Protein AF-A0A822EXB6-F1 (afdb_monomer_lite)

Secondary structure (DSSP, 8-state):
---SS--TTT----S-TT-SS-PPTT-TT-EEEEEETTEEEEEEE---

pLDDT: mean 87.71, std 12.23, range [42.75, 98.31]

Structure (mmCIF, N/CA/C/O backbone):
data_AF-A0A822EXB6-F1
#
_entry.id   AF-A0A822EXB6-F1
#
loop_
_atom_site.group_PDB
_atom_site.id
_atom_site.type_symbol
_atom_site.label_atom_id
_atom_site.label_alt_id
_atom_site.label_comp_id
_atom_site.label_asym_id
_atom_site.label_entity_id
_atom_site.label_seq_id
_atom_site.pdbx_PDB_ins_code
_atom_site.Cartn_x
_atom_site.Cartn_y
_atom_site.Cartn_z
_atom_site.occupancy
_atom_site.B_iso_or_equiv
_atom_site.auth_seq_id
_atom_site.auth_comp_id
_atom_site.auth_asym_id
_atom_site.auth_atom_id
_atom_site.pdbx_PDB_model_num
ATOM 1 N N . GLN A 1 1 ? 25.268 -5.216 1.673 1.00 42.75 1 GLN A N 1
ATOM 2 C CA . GLN A 1 1 ? 23.900 -5.750 1.832 1.00 42.75 1 GLN A CA 1
ATOM 3 C C . GLN A 1 1 ? 23.222 -4.890 2.885 1.00 42.75 1 GLN A C 1
ATOM 5 O O . GLN A 1 1 ? 23.840 -4.669 3.917 1.00 42.75 1 GLN A O 1
ATOM 10 N N . ALA A 1 2 ? 22.053 -4.316 2.592 1.00 50.78 2 ALA A N 1
ATOM 11 C CA . ALA A 1 2 ? 21.407 -3.225 3.341 1.00 50.78 2 ALA A CA 1
ATOM 12 C C . ALA A 1 2 ? 20.816 -3.648 4.708 1.00 50.78 2 ALA A C 1
ATOM 14 O O . ALA A 1 2 ? 19.711 -3.268 5.070 1.00 50.78 2 ALA A O 1
ATOM 15 N N . SER A 1 3 ? 21.545 -4.471 5.461 1.00 59.06 3 SER A N 1
ATOM 16 C CA . SER A 1 3 ? 21.108 -5.051 6.732 1.00 59.06 3 SER A CA 1
ATOM 17 C C . SER A 1 3 ? 21.527 -4.230 7.957 1.00 59.06 3 SER A C 1
ATOM 19 O O . SER A 1 3 ? 21.219 -4.641 9.070 1.00 59.06 3 SER A O 1
ATOM 21 N N . GLU A 1 4 ? 22.227 -3.101 7.798 1.00 60.28 4 GLU A N 1
ATOM 22 C CA . GLU A 1 4 ? 22.814 -2.390 8.947 1.00 60.28 4 GLU A CA 1
ATOM 23 C C . GLU A 1 4 ? 22.122 -1.063 9.321 1.00 60.28 4 GLU A C 1
ATOM 25 O O . GLU A 1 4 ? 22.504 -0.447 10.306 1.00 60.28 4 GLU A O 1
ATOM 30 N N . ILE A 1 5 ? 21.066 -0.620 8.613 1.00 69.69 5 ILE A N 1
ATOM 31 C CA . ILE A 1 5 ? 20.349 0.637 8.957 1.00 69.69 5 ILE A CA 1
ATOM 32 C C . ILE A 1 5 ? 18.818 0.544 8.782 1.00 69.69 5 ILE A C 1
ATOM 34 O O . ILE A 1 5 ? 18.143 1.546 8.557 1.00 69.69 5 ILE A O 1
ATOM 38 N N . VAL A 1 6 ? 18.231 -0.649 8.900 1.00 79.62 6 VAL A N 1
ATOM 39 C CA . VAL A 1 6 ? 16.771 -0.770 9.050 1.00 79.62 6 VAL A CA 1
ATOM 40 C C . VAL A 1 6 ? 16.471 -0.919 10.532 1.00 79.62 6 VAL A C 1
ATOM 42 O O . VAL A 1 6 ? 16.830 -1.927 11.136 1.00 79.62 6 VAL A O 1
ATOM 45 N N . ASN A 1 7 ? 15.837 0.089 11.133 1.00 88.38 7 ASN A N 1
ATOM 46 C CA . ASN A 1 7 ? 15.321 -0.016 12.495 1.00 88.38 7 ASN A CA 1
ATOM 47 C C . ASN A 1 7 ? 13.840 -0.427 12.426 1.00 88.38 7 ASN A C 1
ATOM 49 O O . ASN A 1 7 ? 12.985 0.442 12.235 1.00 88.38 7 ASN A O 1
ATOM 53 N N . PRO A 1 8 ? 13.512 -1.724 12.589 1.00 86.69 8 PRO A N 1
ATOM 54 C CA . PRO A 1 8 ? 12.150 -2.228 12.408 1.00 86.69 8 PRO A CA 1
ATOM 55 C C . PRO A 1 8 ? 11.173 -1.708 13.468 1.00 86.69 8 PRO A C 1
ATOM 57 O O . PRO A 1 8 ? 9.965 -1.825 13.297 1.00 86.69 8 PRO A O 1
ATOM 60 N N . SER A 1 9 ? 11.673 -1.116 14.557 1.00 91.94 9 SER A N 1
ATOM 61 C CA . SER A 1 9 ? 10.831 -0.493 15.579 1.00 91.94 9 SER A CA 1
ATOM 62 C 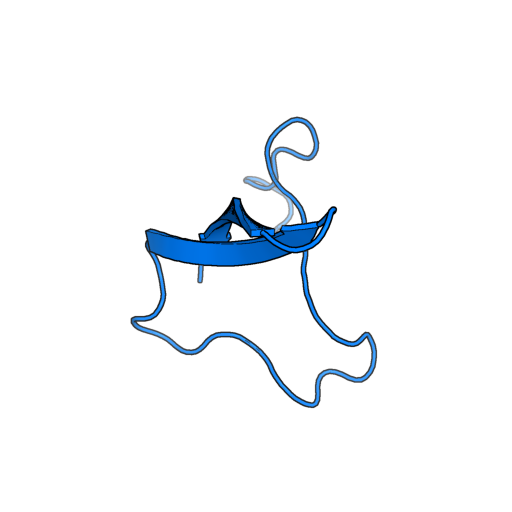C . SER A 1 9 ? 10.256 0.853 15.129 1.00 91.94 9 SER A C 1
ATOM 64 O O . SER A 1 9 ? 9.298 1.325 15.737 1.00 91.94 9 SER A O 1
ATOM 66 N N . VAL A 1 10 ? 10.846 1.500 14.113 1.00 92.06 10 VAL A N 1
ATOM 67 C CA . VAL A 1 10 ?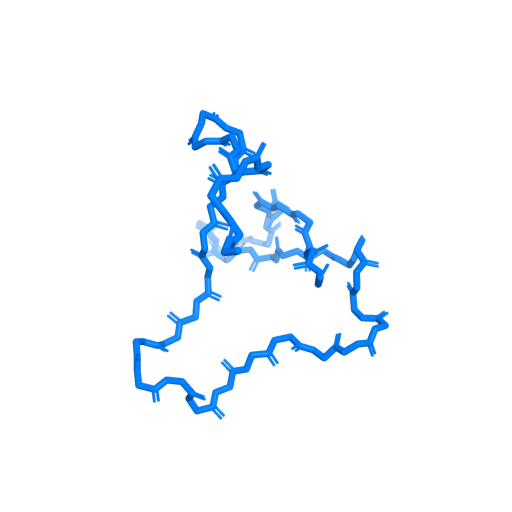 10.464 2.859 13.669 1.00 92.06 10 VAL A CA 1
ATOM 68 C C . VAL A 1 10 ? 10.351 3.018 12.148 1.00 92.06 10 VAL A C 1
ATOM 70 O O . VAL A 1 10 ? 10.014 4.099 11.675 1.00 92.06 10 VAL A O 1
ATOM 73 N N . GLN A 1 11 ? 10.629 1.968 11.375 1.00 93.31 11 GLN A N 1
ATOM 74 C CA . GLN A 1 11 ?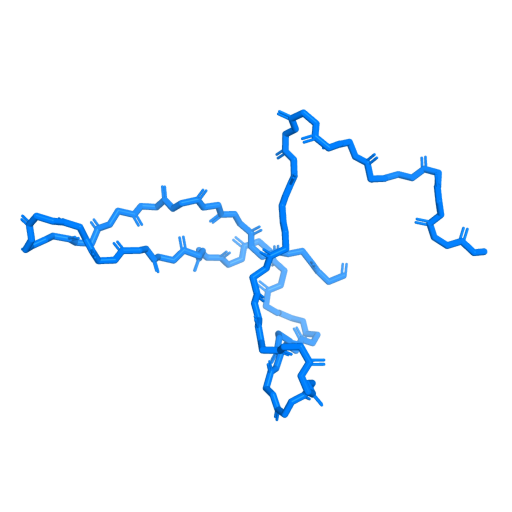 10.536 1.950 9.914 1.00 93.31 11 GLN A CA 1
ATOM 75 C C . GLN A 1 11 ? 9.641 0.800 9.459 1.00 93.31 11 GLN A C 1
ATOM 77 O O . GLN A 1 11 ? 9.537 -0.228 10.127 1.00 93.31 11 GLN A O 1
ATOM 82 N N . PHE A 1 12 ? 9.024 0.959 8.294 1.00 92.69 12 PHE A N 1
ATOM 83 C CA . PHE A 1 12 ? 8.198 -0.067 7.673 1.00 92.69 12 PHE A CA 1
ATOM 84 C C . PHE A 1 12 ? 8.233 0.076 6.151 1.00 92.69 12 PHE A C 1
ATOM 86 O O . PHE A 1 12 ? 8.571 1.134 5.624 1.00 92.69 12 PHE A O 1
ATOM 93 N N . CYS A 1 13 ? 7.869 -0.994 5.447 1.00 90.38 13 CYS A N 1
ATOM 94 C CA . CYS A 1 13 ? 7.782 -1.007 3.989 1.00 90.38 13 CYS A CA 1
ATOM 95 C C . CYS A 1 13 ? 6.330 -0.821 3.534 1.00 90.38 13 CYS A C 1
ATOM 97 O O . CYS A 1 13 ? 5.404 -1.337 4.163 1.00 90.38 13 CYS A O 1
ATOM 99 N N . ALA A 1 14 ? 6.138 -0.133 2.411 1.00 90.69 14 ALA A N 1
ATOM 100 C CA . ALA A 1 14 ? 4.845 0.026 1.756 1.00 90.69 14 ALA A CA 1
ATOM 101 C C . ALA A 1 14 ? 5.017 -0.205 0.250 1.00 90.69 14 ALA A C 1
ATOM 103 O O . ALA A 1 14 ? 5.819 0.466 -0.386 1.00 90.69 14 ALA A O 1
ATOM 104 N N . GLY A 1 15 ? 4.283 -1.163 -0.315 1.00 89.44 15 GLY A N 1
ATOM 105 C CA . GLY A 1 15 ? 4.408 -1.541 -1.723 1.00 89.44 15 GLY A CA 1
ATOM 106 C C . GLY A 1 15 ? 3.740 -2.882 -2.021 1.00 89.44 15 GLY A C 1
ATOM 107 O O . GLY A 1 15 ? 3.248 -3.562 -1.117 1.00 89.44 15 GLY A O 1
ATOM 108 N N . VAL A 1 16 ? 3.710 -3.265 -3.297 1.00 88.50 16 VAL A N 1
ATOM 109 C CA . VAL A 1 16 ? 3.221 -4.583 -3.732 1.00 88.50 16 VAL A CA 1
ATOM 110 C C . VAL A 1 16 ? 4.408 -5.536 -3.818 1.00 88.50 16 VAL A C 1
ATOM 112 O O . VAL A 1 16 ? 5.427 -5.184 -4.400 1.00 88.50 16 VAL A O 1
ATOM 115 N N . ILE A 1 17 ? 4.269 -6.760 -3.298 1.00 89.00 17 ILE A N 1
ATOM 116 C CA . ILE A 1 17 ? 5.347 -7.772 -3.271 1.00 89.00 17 ILE A CA 1
ATOM 117 C C . ILE A 1 17 ? 5.917 -8.054 -4.674 1.00 89.00 17 ILE A C 1
ATOM 119 O O . ILE A 1 17 ? 7.101 -8.334 -4.814 1.00 89.00 17 ILE A O 1
ATOM 123 N N . ALA A 1 18 ? 5.081 -7.954 -5.712 1.00 90.00 18 ALA A N 1
ATOM 124 C CA . ALA A 1 18 ? 5.479 -8.146 -7.105 1.00 90.00 18 ALA A CA 1
ATOM 125 C C . ALA A 1 18 ? 6.400 -7.037 -7.663 1.00 90.00 18 ALA A C 1
ATOM 127 O O . ALA A 1 18 ? 7.050 -7.267 -8.676 1.00 90.00 18 ALA A O 1
ATOM 128 N N . GLY A 1 19 ? 6.492 -5.871 -7.008 1.00 78.00 19 GLY A N 1
ATOM 129 C CA . GLY A 1 19 ? 7.463 -4.823 -7.351 1.00 78.00 19 GLY A CA 1
ATOM 130 C C . GLY A 1 19 ? 7.078 -3.890 -8.506 1.00 78.00 19 GLY A C 1
ATOM 131 O O . GLY A 1 19 ? 7.944 -3.208 -9.040 1.00 78.00 19 GLY A O 1
ATOM 132 N N . ASP A 1 20 ? 5.802 -3.826 -8.898 1.00 78.56 20 ASP A N 1
ATOM 133 C CA . ASP A 1 20 ? 5.380 -3.075 -10.096 1.00 78.56 20 ASP A CA 1
ATOM 134 C C . ASP A 1 20 ? 5.415 -1.542 -9.947 1.00 78.56 20 ASP A C 1
ATOM 136 O O . ASP A 1 20 ? 5.484 -0.820 -10.944 1.00 78.56 20 ASP A O 1
ATOM 140 N N . LYS A 1 21 ? 5.296 -1.022 -8.719 1.00 83.31 21 LYS A N 1
ATOM 141 C CA . LYS A 1 21 ? 5.311 0.417 -8.410 1.00 83.31 21 LYS A CA 1
ATOM 142 C C . LYS A 1 21 ? 5.995 0.651 -7.077 1.00 83.31 21 LYS A C 1
ATOM 144 O O . LYS A 1 21 ? 5.623 0.031 -6.081 1.00 83.31 21 LYS A O 1
ATOM 149 N N . ASP A 1 22 ? 6.927 1.587 -7.081 1.00 87.81 22 ASP A N 1
ATOM 150 C CA . ASP A 1 22 ? 7.706 1.987 -5.920 1.00 87.81 22 ASP A CA 1
ATOM 151 C C . ASP A 1 22 ? 7.992 3.493 -5.994 1.00 87.81 22 ASP A C 1
ATOM 153 O O . ASP A 1 22 ? 7.679 4.160 -6.987 1.00 87.81 22 ASP A O 1
ATOM 157 N N . THR A 1 23 ? 8.556 4.021 -4.920 1.00 87.75 23 THR A N 1
ATOM 158 C CA . THR A 1 23 ? 9.092 5.374 -4.830 1.00 87.75 23 THR A CA 1
ATOM 159 C C . THR A 1 23 ? 10.272 5.571 -5.780 1.00 87.75 23 THR A C 1
ATOM 161 O O . THR A 1 23 ? 11.052 4.654 -6.051 1.00 87.75 23 THR A O 1
ATOM 164 N N . CYS A 1 24 ? 10.403 6.785 -6.305 1.00 88.81 24 CYS A N 1
ATOM 165 C CA . CYS A 1 24 ? 11.509 7.182 -7.161 1.00 88.81 24 CYS A CA 1
ATOM 166 C C . CYS A 1 24 ? 12.546 7.988 -6.371 1.00 88.81 24 CYS A C 1
ATOM 168 O O . CYS A 1 24 ? 12.279 8.555 -5.311 1.00 88.81 24 CYS A O 1
ATOM 170 N N . GLN A 1 25 ? 13.745 8.107 -6.943 1.00 86.81 25 GLN A N 1
ATOM 171 C CA . GLN A 1 25 ? 14.752 9.034 -6.433 1.00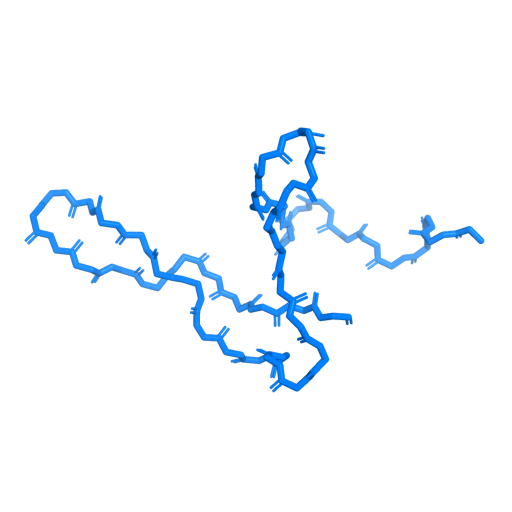 86.81 25 GLN A CA 1
ATOM 172 C C . GLN A 1 25 ? 14.204 10.468 -6.459 1.00 86.81 25 GLN A C 1
ATOM 174 O O . GLN A 1 25 ? 13.718 10.931 -7.491 1.00 86.81 25 GLN A O 1
ATOM 179 N N . GLY A 1 26 ? 14.306 11.164 -5.326 1.00 86.50 26 GLY A N 1
ATOM 180 C CA . GLY A 1 26 ? 13.752 12.510 -5.141 1.00 86.50 26 GLY A CA 1
ATOM 181 C C . GLY A 1 26 ? 12.427 12.556 -4.375 1.00 86.50 26 GLY A C 1
ATOM 182 O O . GLY A 1 26 ? 12.046 13.638 -3.936 1.00 86.50 26 GLY A O 1
ATOM 183 N N . ASP A 1 27 ? 11.781 11.410 -4.131 1.00 90.25 27 ASP A N 1
ATOM 184 C CA . ASP A 1 27 ? 10.596 11.329 -3.263 1.00 90.25 27 ASP A CA 1
ATOM 185 C C . ASP A 1 27 ? 10.959 11.265 -1.766 1.00 90.25 27 ASP A C 1
ATOM 187 O O . ASP A 1 27 ? 10.079 11.373 -0.908 1.00 90.25 27 ASP A O 1
ATOM 191 N N . SER A 1 28 ? 12.245 11.086 -1.433 1.00 92.06 28 SER A N 1
ATOM 192 C CA . SER A 1 28 ? 12.750 11.031 -0.056 1.00 92.06 28 SER A CA 1
ATOM 193 C C . SER A 1 28 ? 12.288 12.223 0.784 1.00 92.06 28 SER A C 1
ATOM 195 O O . SER A 1 28 ? 12.442 13.382 0.402 1.00 92.06 28 SER A O 1
ATOM 197 N N . GLY A 1 29 ? 11.748 11.931 1.966 1.00 92.69 29 GLY A N 1
ATOM 198 C CA . GLY A 1 29 ? 11.150 12.913 2.872 1.00 92.69 29 GLY A CA 1
ATOM 199 C C . GLY A 1 29 ? 9.699 13.280 2.540 1.00 92.69 29 GLY A C 1
ATOM 200 O O . GLY A 1 29 ? 9.062 13.978 3.329 1.00 92.69 29 GLY A O 1
ATOM 201 N N . GLY A 1 30 ? 9.153 12.801 1.418 1.00 95.19 30 GLY A N 1
ATOM 202 C CA . GLY A 1 30 ? 7.753 12.989 1.043 1.00 95.19 30 GLY A CA 1
ATOM 203 C C . GLY A 1 30 ? 6.782 12.221 1.954 1.00 95.19 30 GLY A C 1
ATOM 204 O O . GLY A 1 30 ? 7.154 11.199 2.536 1.00 95.19 30 GLY A O 1
ATOM 205 N N . PRO A 1 31 ? 5.528 12.684 2.107 1.00 96.12 31 PRO A N 1
ATOM 206 C CA . PRO A 1 31 ? 4.574 12.067 3.020 1.00 96.12 31 PRO A CA 1
ATOM 207 C C . PRO A 1 31 ? 3.999 10.759 2.460 1.00 96.12 31 PRO A C 1
ATOM 209 O O . PRO A 1 31 ? 3.437 10.733 1.364 1.00 96.12 31 PRO A O 1
ATOM 212 N N . LEU A 1 32 ? 4.033 9.692 3.258 1.00 95.38 32 LEU A N 1
ATOM 213 C CA . LEU A 1 32 ? 3.193 8.518 3.038 1.00 95.38 32 LEU A CA 1
ATOM 214 C C . LEU A 1 32 ? 1.843 8.744 3.723 1.00 95.38 32 LEU A C 1
ATOM 216 O O . LEU A 1 32 ? 1.758 8.805 4.952 1.00 95.38 32 LEU A O 1
ATOM 220 N N . MET A 1 33 ? 0.782 8.852 2.927 1.00 96.8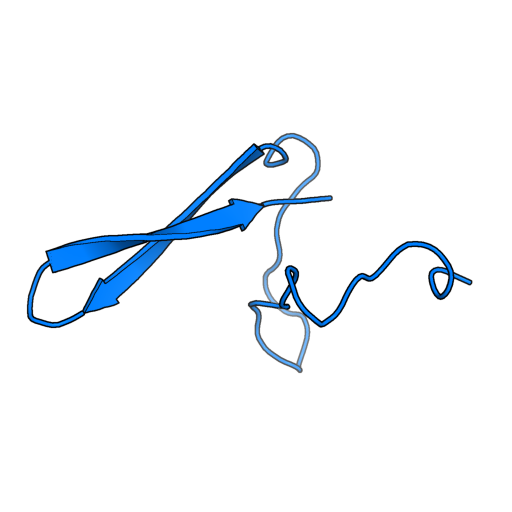8 33 MET A N 1
ATOM 221 C CA . MET A 1 33 ? -0.568 9.137 3.413 1.00 96.88 33 MET A CA 1
ATOM 222 C C . MET A 1 33 ? -1.427 7.869 3.430 1.00 96.88 33 MET A C 1
ATOM 224 O O . MET A 1 33 ? -1.476 7.137 2.444 1.00 96.88 33 MET A O 1
ATOM 228 N N . ALA A 1 34 ? -2.155 7.639 4.523 1.00 96.62 34 ALA A N 1
ATOM 229 C CA . ALA A 1 34 ? -3.139 6.563 4.637 1.00 96.62 34 ALA A CA 1
ATOM 230 C C . ALA A 1 34 ? -4.555 7.136 4.753 1.00 96.62 34 ALA A C 1
ATOM 232 O O . ALA A 1 34 ? -4.771 8.145 5.427 1.00 96.62 34 ALA A O 1
ATOM 233 N N . PHE A 1 35 ? -5.528 6.490 4.110 1.00 97.81 35 PHE A N 1
ATOM 234 C CA . PHE A 1 35 ? -6.933 6.873 4.215 1.00 97.81 35 PHE A CA 1
ATOM 235 C C . PHE A 1 35 ? -7.641 5.990 5.245 1.00 97.81 35 PHE A C 1
ATOM 237 O O . PHE A 1 35 ? -7.865 4.805 5.007 1.00 97.81 35 PHE A O 1
ATOM 244 N N . VAL A 1 36 ? -7.977 6.562 6.402 1.00 98.00 36 VAL A N 1
ATOM 245 C CA . VAL A 1 36 ? -8.577 5.849 7.541 1.00 98.00 36 VAL A CA 1
ATOM 246 C C . VAL A 1 36 ? -9.747 6.666 8.078 1.00 98.00 36 VAL A C 1
ATOM 248 O O . VAL A 1 36 ? -9.635 7.880 8.234 1.00 98.00 36 VAL A O 1
ATOM 251 N N . ASN A 1 37 ? -10.882 6.018 8.366 1.00 97.69 37 ASN A N 1
ATOM 252 C CA . ASN A 1 37 ? -12.084 6.674 8.907 1.00 97.69 37 ASN A CA 1
ATOM 253 C C . ASN A 1 37 ? -12.494 7.935 8.120 1.00 97.69 37 ASN A C 1
ATOM 255 O O . ASN A 1 37 ? -12.804 8.980 8.692 1.00 97.69 37 ASN A O 1
ATOM 259 N N . ASN A 1 38 ? -12.475 7.824 6.789 1.00 98.12 38 ASN A N 1
ATOM 260 C CA . ASN A 1 38 ? -12.841 8.886 5.855 1.00 98.12 38 ASN A CA 1
ATOM 261 C C . ASN A 1 38 ? -11.955 10.152 5.934 1.00 98.12 38 ASN A C 1
ATOM 263 O O . ASN A 1 38 ? -12.425 11.261 5.663 1.00 98.12 38 ASN A O 1
ATOM 267 N N . ARG A 1 39 ? -10.683 10.003 6.336 1.00 98.31 39 ARG A N 1
ATOM 268 C CA . ARG A 1 39 ? -9.690 11.085 6.439 1.00 98.31 39 ARG A CA 1
ATOM 269 C C . ARG A 1 39 ? -8.301 10.615 6.010 1.00 98.31 39 ARG A C 1
ATOM 271 O O . ARG A 1 39 ? -7.948 9.454 6.191 1.00 98.31 39 ARG A O 1
ATOM 278 N N . TRP A 1 40 ? -7.503 11.544 5.490 1.00 98.25 40 TRP A N 1
ATOM 279 C CA . TRP A 1 40 ? -6.083 11.326 5.220 1.00 98.25 40 TRP A CA 1
ATOM 280 C C . TRP A 1 40 ? -5.251 11.579 6.476 1.00 98.25 40 TRP A C 1
ATOM 282 O O . TRP A 1 40 ? -5.387 12.629 7.105 1.00 98.25 40 TRP A O 1
ATOM 292 N N . ILE A 1 41 ? -4.386 10.629 6.822 1.00 98.06 41 ILE A N 1
ATOM 293 C CA . ILE A 1 41 ? -3.432 10.732 7.930 1.00 98.06 41 ILE A CA 1
ATOM 294 C C . ILE A 1 41 ? -2.006 10.517 7.420 1.00 98.06 41 ILE A C 1
ATOM 296 O O . ILE A 1 41 ? -1.790 9.730 6.498 1.00 98.06 41 ILE A O 1
ATOM 300 N N . LEU A 1 42 ? -1.03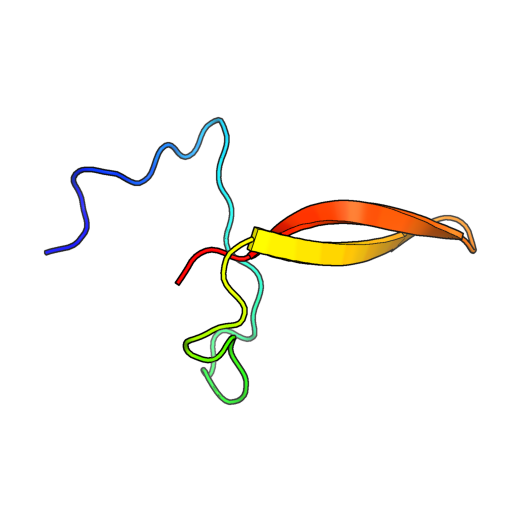9 11.204 8.029 1.00 97.62 42 LEU A N 1
ATOM 301 C CA . LEU A 1 42 ? 0.382 10.974 7.776 1.00 97.62 42 LEU A CA 1
ATOM 302 C C . LEU A 1 42 ? 0.809 9.686 8.487 1.00 97.62 42 LEU A C 1
ATOM 304 O O . LEU A 1 42 ? 0.796 9.629 9.715 1.00 97.62 42 LEU A O 1
ATOM 308 N N . ALA A 1 43 ? 1.160 8.661 7.716 1.00 96.06 43 ALA A N 1
ATOM 309 C CA . ALA A 1 43 ? 1.571 7.356 8.232 1.00 96.06 43 ALA A CA 1
ATOM 310 C C . ALA A 1 43 ? 3.096 7.228 8.364 1.00 96.06 43 ALA A C 1
ATOM 312 O O . ALA A 1 43 ? 3.583 6.494 9.218 1.00 96.06 43 ALA A O 1
ATOM 313 N N . GLY A 1 44 ? 3.853 7.939 7.529 1.00 95.44 44 GLY A N 1
ATOM 314 C CA . GLY A 1 44 ? 5.311 7.911 7.540 1.00 95.44 44 GLY A CA 1
ATOM 315 C C . GLY A 1 44 ? 5.902 8.872 6.519 1.00 95.44 44 GLY A C 1
ATOM 316 O O . GLY A 1 44 ? 5.175 9.621 5.865 1.00 95.44 44 GLY A O 1
ATOM 317 N N . LEU A 1 45 ? 7.223 8.831 6.381 1.00 95.12 45 LEU A N 1
ATOM 318 C CA . LEU A 1 45 ? 7.957 9.561 5.354 1.00 95.12 45 LEU A CA 1
ATOM 319 C C . LEU A 1 45 ? 8.624 8.557 4.419 1.00 95.12 45 LEU A C 1
ATOM 321 O O . LEU A 1 45 ? 9.146 7.540 4.874 1.00 95.12 45 LEU A O 1
ATOM 325 N N . SER A 1 46 ? 8.598 8.853 3.125 1.00 93.12 46 SER A N 1
ATOM 326 C CA . SER A 1 46 ? 9.325 8.088 2.120 1.00 93.12 46 SER A CA 1
ATOM 327 C C . SER A 1 46 ? 10.831 8.177 2.370 1.00 93.12 46 SER A C 1
ATOM 329 O O . SER A 1 46 ? 11.348 9.243 2.720 1.00 93.12 46 SER A O 1
ATOM 331 N N . SER A 1 47 ? 11.532 7.065 2.175 1.00 88.31 47 SER A N 1
ATOM 332 C CA . SER A 1 47 ? 12.989 6.983 2.248 1.00 88.31 47 SER A CA 1
ATOM 333 C C . SER A 1 47 ? 13.482 6.130 1.085 1.00 88.31 47 SER A C 1
ATOM 335 O O . SER A 1 47 ? 13.149 4.947 1.026 1.00 88.31 47 SER A O 1
ATOM 337 N N . SER A 1 48 ? 14.258 6.731 0.181 1.00 80.19 48 SER A N 1
ATOM 338 C CA . SER A 1 48 ? 15.001 6.035 -0.882 1.00 80.19 48 SER A CA 1
ATOM 339 C C . SER A 1 48 ? 16.411 5.641 -0.456 1.00 80.19 48 SER A C 1
ATOM 341 O O . SER A 1 48 ? 16.934 6.252 0.506 1.00 80.19 48 SER A O 1
#

Foldseek 3Di:
DPPPPDDVVADDDDDDPVPPDDDDPPQFQPFDWDQDPNDIDGPDGDDD

Radius of gyration: 12.43 Å; chains: 1; bounding box: 37×21×26 Å

Sequence (48 aa):
QASEIVNPSVQFCAGVIAGDKDTCQGDSGGPLMAFVNNRWILAGLSSS